Protein AF-A0A091ALB9-F1 (afdb_monomer_lite)

Radius of gyration: 15.82 Å; chains: 1; bounding box: 28×40×41 Å

Foldseek 3Di:
DDPPDPPPPPCDPQVDDFDEWDWDDDVPATAKIWGAHPYPPGDTRKMWGWDADPVRHTDDIDID

Sequence (64 aa):
MDDSGRINFLSGLVPHAHDYISLSYTGTNLTGVVYKTGGSGGTTVATLTLGYDGSDKLISVTKT

Structure (mmCIF, N/CA/C/O backbone):
data_AF-A0A091ALB9-F1
#
_entry.id   AF-A0A091ALB9-F1
#
loop_
_atom_site.group_PDB
_atom_site.id
_atom_site.type_symbol
_atom_site.label_atom_id
_atom_site.label_alt_id
_atom_site.label_comp_id
_atom_site.label_asym_id
_atom_site.label_entity_id
_atom_site.label_seq_id
_atom_site.pdbx_PDB_ins_code
_atom_site.Cartn_x
_atom_site.Cartn_y
_atom_site.Cartn_z
_atom_site.occupancy
_atom_site.B_iso_or_equiv
_atom_site.auth_seq_id
_atom_site.auth_comp_id
_atom_site.auth_asym_id
_atom_site.auth_atom_id
_atom_site.pdbx_PDB_model_num
ATOM 1 N N . MET A 1 1 ? 14.290 -33.856 24.024 1.00 52.66 1 MET A N 1
ATOM 2 C CA . MET A 1 1 ? 14.053 -32.414 23.835 1.00 52.66 1 MET A CA 1
ATOM 3 C C . MET A 1 1 ? 13.189 -32.313 22.601 1.00 52.66 1 MET A C 1
ATOM 5 O O . MET A 1 1 ? 13.700 -32.289 21.492 1.00 52.66 1 MET A O 1
ATOM 9 N N . ASP A 1 2 ? 11.894 -32.490 22.801 1.00 68.00 2 ASP A N 1
ATOM 10 C CA . ASP A 1 2 ? 10.878 -32.403 21.768 1.00 68.00 2 ASP A CA 1
ATOM 11 C C . ASP A 1 2 ? 10.542 -30.931 21.517 1.00 68.00 2 ASP A C 1
ATOM 13 O O . ASP A 1 2 ? 10.406 -30.122 22.436 1.00 68.00 2 ASP A O 1
ATOM 17 N N . ASP A 1 3 ? 10.464 -30.576 20.239 1.00 73.50 3 ASP A N 1
ATOM 18 C CA . ASP A 1 3 ? 9.947 -29.292 19.790 1.00 73.50 3 ASP A CA 1
ATOM 19 C C 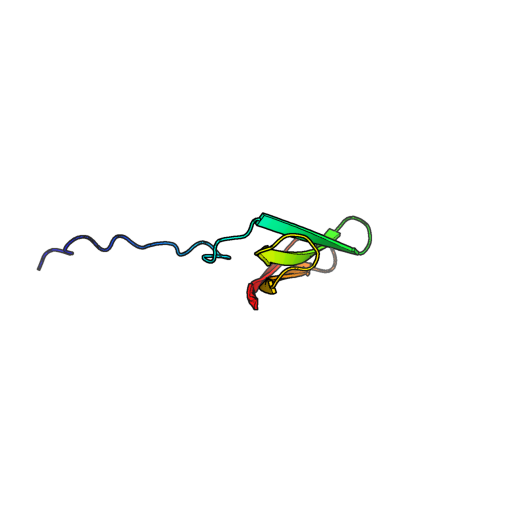. ASP A 1 3 ? 8.449 -29.259 20.108 1.00 73.50 3 ASP A C 1
ATOM 21 O O . ASP A 1 3 ? 7.606 -29.738 19.349 1.00 73.50 3 ASP A O 1
ATOM 25 N N . SER A 1 4 ? 8.129 -28.778 21.307 1.00 64.50 4 SER A N 1
ATOM 26 C CA . SER A 1 4 ? 6.765 -28.573 21.779 1.00 64.50 4 SER A CA 1
ATOM 27 C C . SER A 1 4 ? 6.097 -27.483 20.941 1.00 64.50 4 SER A C 1
ATOM 29 O O . SER A 1 4 ? 6.090 -26.313 21.311 1.00 64.50 4 SER A O 1
ATOM 31 N N . GLY A 1 5 ? 5.546 -27.880 19.793 1.00 59.50 5 GLY A N 1
ATOM 32 C CA . GLY A 1 5 ? 4.475 -27.177 19.100 1.00 59.50 5 GLY A CA 1
ATOM 33 C C . GLY A 1 5 ? 4.730 -25.695 18.851 1.00 59.50 5 GLY A C 1
ATOM 34 O O . GLY A 1 5 ? 3.899 -24.865 19.229 1.00 59.50 5 GLY A O 1
ATOM 35 N N . ARG A 1 6 ? 5.819 -25.339 18.158 1.00 65.56 6 ARG A N 1
ATOM 36 C CA . ARG A 1 6 ? 5.851 -24.038 17.486 1.00 65.56 6 ARG A CA 1
ATOM 37 C C . ARG A 1 6 ? 4.778 -24.022 16.404 1.00 65.56 6 ARG A C 1
ATOM 39 O O . ARG A 1 6 ? 5.015 -24.355 15.246 1.00 65.56 6 ARG A O 1
ATOM 46 N N . ILE A 1 7 ? 3.584 -23.571 16.780 1.00 60.31 7 ILE A N 1
ATOM 47 C CA . ILE A 1 7 ? 2.647 -22.989 15.833 1.00 60.31 7 ILE A CA 1
ATOM 48 C C . ILE A 1 7 ? 3.351 -21.728 15.344 1.00 60.31 7 ILE A C 1
ATOM 50 O O . ILE A 1 7 ? 3.293 -20.673 15.976 1.00 60.31 7 ILE A O 1
ATOM 54 N N . ASN A 1 8 ? 4.115 -21.852 14.260 1.00 52.25 8 ASN A N 1
ATOM 55 C CA . ASN A 1 8 ? 4.580 -20.694 13.527 1.00 52.25 8 ASN A CA 1
ATOM 56 C C . ASN A 1 8 ? 3.308 -20.032 12.997 1.00 52.25 8 ASN A C 1
ATOM 58 O O . ASN A 1 8 ? 2.816 -20.375 11.923 1.00 52.25 8 ASN A O 1
ATOM 62 N N . PHE A 1 9 ? 2.749 -19.096 13.765 1.00 54.62 9 PHE A N 1
ATOM 63 C CA . PHE A 1 9 ? 1.927 -18.058 13.184 1.00 54.62 9 PHE A CA 1
ATOM 64 C C . PHE A 1 9 ? 2.844 -17.394 12.163 1.00 54.62 9 PHE A C 1
ATOM 66 O O . PHE A 1 9 ? 3.661 -16.538 12.502 1.00 54.62 9 PHE A O 1
ATOM 73 N N . LEU A 1 10 ? 2.733 -17.803 10.899 1.00 53.28 10 LEU A N 1
ATOM 74 C CA . LEU A 1 10 ? 2.946 -16.891 9.793 1.00 53.28 10 LEU A CA 1
ATOM 75 C C . LEU A 1 10 ? 1.896 -15.809 10.017 1.00 53.28 10 LEU A C 1
ATOM 77 O O . LEU A 1 10 ? 0.791 -15.876 9.492 1.00 53.28 10 LEU A O 1
ATOM 81 N N . SER A 1 11 ? 2.213 -14.882 10.921 1.00 64.12 11 SER A N 1
ATOM 82 C CA . SER A 1 11 ? 1.565 -13.595 11.038 1.00 64.12 11 SER A CA 1
ATOM 83 C C . SER A 1 11 ? 1.559 -13.092 9.609 1.00 64.12 11 SER A C 1
ATOM 85 O O . SER A 1 11 ? 2.630 -12.850 9.041 1.00 64.12 11 SER A O 1
ATOM 87 N N . GLY A 1 12 ? 0.385 -13.150 8.971 1.00 73.94 12 GLY A N 1
ATOM 88 C CA . GLY A 1 12 ? 0.249 -12.809 7.564 1.00 73.94 12 GLY A CA 1
ATOM 89 C C . GLY A 1 12 ? 0.896 -11.453 7.342 1.00 73.94 12 GLY A C 1
ATOM 90 O O . GLY A 1 12 ? 1.008 -10.664 8.285 1.00 73.94 12 GLY A O 1
ATOM 91 N N . LEU A 1 13 ? 1.345 -11.176 6.115 1.00 83.06 13 LEU A N 1
ATOM 92 C CA . LEU A 1 13 ? 2.090 -9.948 5.841 1.00 83.06 13 LEU A CA 1
ATOM 93 C C . LEU A 1 13 ? 1.388 -8.737 6.472 1.00 83.06 13 LEU A C 1
ATOM 95 O O . LEU A 1 13 ? 2.055 -7.959 7.138 1.00 83.06 13 LEU A O 1
ATOM 99 N N . VAL A 1 14 ? 0.051 -8.689 6.439 1.00 88.06 14 VAL A N 1
ATOM 100 C CA . VAL A 1 14 ? -0.786 -7.770 7.225 1.00 88.06 14 VAL A CA 1
ATOM 101 C C . VAL A 1 14 ? -1.565 -8.532 8.313 1.00 88.06 14 VAL A C 1
ATOM 103 O O . VAL A 1 14 ? -2.589 -9.138 8.005 1.00 88.06 14 VAL A O 1
ATOM 106 N N . PRO A 1 15 ? -1.116 -8.516 9.583 1.00 80.00 15 PRO A N 1
ATOM 107 C CA . PRO A 1 15 ? -1.765 -9.282 10.651 1.00 80.00 15 PRO A CA 1
ATOM 108 C C . PRO A 1 15 ? -2.905 -8.538 11.355 1.00 80.00 15 PRO A C 1
ATOM 110 O O . PRO A 1 15 ? -3.657 -9.144 12.115 1.00 80.00 15 PRO A O 1
ATOM 113 N N . HIS A 1 16 ? -3.035 -7.230 11.128 1.00 86.06 16 HIS A N 1
ATOM 114 C CA . HIS A 1 16 ? -4.123 -6.434 11.684 1.00 86.06 16 HIS A CA 1
ATOM 115 C C . HIS A 1 16 ? -5.407 -6.632 10.871 1.00 86.06 16 HIS A C 1
ATOM 117 O O . HIS A 1 16 ? -5.378 -6.677 9.635 1.00 86.06 16 HIS A O 1
ATOM 123 N N . ALA A 1 17 ? -6.539 -6.717 11.577 1.00 91.31 17 ALA A N 1
ATOM 124 C CA . ALA A 1 17 ? -7.855 -6.682 10.951 1.00 91.31 17 ALA A CA 1
ATOM 125 C C . ALA A 1 17 ? -7.990 -5.419 10.089 1.00 91.31 17 ALA A C 1
ATOM 127 O O . ALA A 1 17 ? -7.453 -4.370 10.439 1.00 91.31 17 ALA A O 1
ATOM 128 N N . HIS A 1 18 ? -8.692 -5.535 8.969 1.00 94.62 18 HIS A N 1
ATOM 129 C CA . HIS A 1 18 ? -8.960 -4.450 8.035 1.00 94.62 18 HIS A CA 1
ATOM 130 C C . HIS A 1 18 ? -10.297 -4.711 7.342 1.00 94.62 18 HIS A C 1
ATOM 132 O O . HIS A 1 18 ? -10.695 -5.860 7.159 1.00 94.62 18 HIS A O 1
ATOM 138 N N . ASP A 1 19 ? -10.985 -3.642 6.967 1.00 97.19 19 ASP A N 1
ATOM 139 C CA . ASP A 1 19 ? -12.279 -3.669 6.276 1.00 97.19 19 ASP A CA 1
ATOM 140 C C . ASP A 1 19 ? -12.253 -2.882 4.956 1.00 97.19 19 ASP A C 1
ATOM 142 O O . ASP A 1 19 ? -13.247 -2.835 4.232 1.00 97.19 19 ASP A O 1
ATOM 146 N N . TYR A 1 20 ? -11.104 -2.291 4.616 1.00 98.06 20 TYR A N 1
ATOM 147 C CA . TYR A 1 20 ? -10.912 -1.532 3.391 1.00 98.06 20 TYR A CA 1
ATOM 148 C C . TYR A 1 20 ? -9.493 -1.688 2.837 1.00 98.06 20 TYR A C 1
ATOM 150 O O . TYR A 1 20 ? -8.514 -1.715 3.589 1.00 98.06 20 TYR A O 1
ATOM 158 N N . ILE A 1 21 ? -9.390 -1.758 1.506 1.00 98.19 21 ILE A N 1
ATOM 159 C CA . ILE A 1 21 ? -8.133 -1.888 0.765 1.00 98.19 21 ILE A CA 1
ATOM 160 C C . ILE A 1 21 ? -8.125 -0.860 -0.370 1.00 98.19 21 ILE A C 1
ATOM 162 O O . ILE A 1 21 ? -8.996 -0.878 -1.236 1.00 98.19 21 ILE A O 1
ATOM 166 N N . SER A 1 22 ? -7.124 0.020 -0.377 1.00 98.44 22 SER A N 1
ATOM 167 C CA . SER A 1 22 ? -6.856 0.953 -1.477 1.00 98.44 22 SER A CA 1
ATOM 168 C C . SER A 1 22 ? -5.702 0.442 -2.328 1.00 98.44 22 SER A C 1
ATOM 170 O O . SER A 1 22 ? -4.670 0.063 -1.775 1.00 98.44 22 SER A O 1
ATOM 172 N N . LEU A 1 23 ? -5.847 0.488 -3.652 1.00 98.62 23 LEU A N 1
ATOM 173 C CA . LEU A 1 23 ? -4.839 0.027 -4.607 1.00 98.62 23 LEU A CA 1
ATOM 174 C C . LEU A 1 23 ? -4.320 1.200 -5.441 1.00 98.62 23 LEU A C 1
ATOM 176 O O . LEU A 1 23 ? -5.110 2.008 -5.930 1.00 98.62 23 LEU A O 1
ATOM 180 N N . SER A 1 24 ? -3.005 1.265 -5.622 1.00 98.44 24 SER A N 1
ATOM 181 C CA . SER A 1 24 ? -2.328 2.257 -6.462 1.00 98.44 24 SER A CA 1
ATOM 182 C C . SER A 1 24 ? -1.518 1.555 -7.542 1.00 98.44 24 SER A C 1
ATOM 184 O O . SER A 1 24 ? -0.821 0.581 -7.256 1.00 98.44 24 SER A O 1
ATOM 186 N N . TYR A 1 25 ? -1.589 2.065 -8.770 1.00 98.25 25 TYR A N 1
ATOM 187 C CA . TYR A 1 25 ? -0.968 1.449 -9.939 1.00 98.25 25 TYR A CA 1
ATOM 188 C C . TYR A 1 25 ? -0.055 2.426 -10.673 1.00 98.25 25 TYR A C 1
ATOM 190 O O . TYR A 1 25 ? -0.358 3.615 -10.779 1.00 98.25 25 TYR A O 1
ATOM 198 N N . THR A 1 26 ? 1.019 1.890 -11.246 1.00 97.69 26 THR A N 1
ATOM 199 C CA . THR A 1 26 ? 1.829 2.566 -12.261 1.00 97.69 26 THR A CA 1
ATOM 200 C C . THR A 1 26 ? 1.730 1.754 -13.545 1.00 97.69 26 THR A C 1
ATOM 202 O O . THR A 1 26 ? 2.215 0.625 -13.608 1.00 97.69 26 THR A O 1
ATOM 205 N N . GLY A 1 27 ? 1.067 2.305 -14.564 1.00 96.50 27 GLY A N 1
ATOM 206 C CA . GLY A 1 27 ? 0.692 1.524 -15.743 1.00 96.50 27 GLY A CA 1
ATOM 207 C C . GLY A 1 27 ? -0.201 0.348 -15.340 1.00 96.50 27 GLY A C 1
ATOM 208 O O . GLY A 1 27 ? -1.239 0.547 -14.713 1.00 96.50 27 GLY A O 1
ATOM 209 N N . THR A 1 28 ? 0.217 -0.872 -15.673 1.00 96.81 28 THR A N 1
ATOM 210 C CA . THR A 1 28 ? -0.491 -2.112 -15.310 1.00 96.81 28 THR A CA 1
ATOM 211 C C . THR A 1 28 ? -0.029 -2.724 -13.988 1.00 96.81 28 THR A C 1
ATOM 213 O O . THR A 1 28 ? -0.675 -3.644 -13.488 1.00 96.81 28 THR A O 1
ATOM 216 N N . ASN A 1 29 ? 1.068 -2.236 -13.406 1.00 98.38 29 ASN A N 1
ATOM 217 C CA . ASN A 1 29 ? 1.654 -2.825 -12.205 1.00 98.38 29 ASN A CA 1
ATOM 218 C C . ASN A 1 29 ? 1.026 -2.223 -10.946 1.00 98.38 29 ASN A C 1
ATOM 220 O O . ASN A 1 29 ? 0.928 -1.001 -10.817 1.00 98.38 29 ASN A O 1
ATOM 224 N N . LEU A 1 30 ? 0.634 -3.079 -10.000 1.00 98.56 30 LEU A N 1
ATOM 225 C CA . LEU A 1 30 ? 0.197 -2.672 -8.665 1.00 98.56 30 LEU A CA 1
ATOM 226 C C . LEU A 1 30 ? 1.427 -2.263 -7.857 1.00 98.56 30 LEU A C 1
ATOM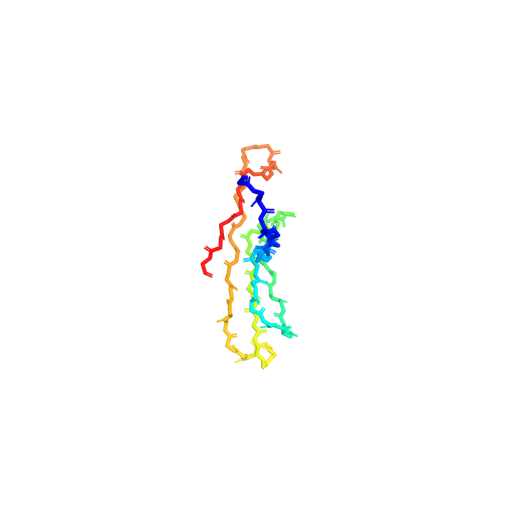 228 O O . LEU A 1 30 ? 2.252 -3.111 -7.554 1.00 98.56 30 LEU A O 1
ATOM 232 N N . THR A 1 31 ? 1.551 -0.995 -7.484 1.00 98.56 31 THR A N 1
ATOM 233 C CA . THR A 1 31 ? 2.747 -0.466 -6.804 1.00 98.56 31 THR A CA 1
ATOM 234 C C . THR A 1 31 ? 2.511 -0.147 -5.333 1.00 98.56 31 THR A C 1
ATOM 236 O O . THR A 1 31 ? 3.466 -0.102 -4.555 1.00 98.56 31 THR A O 1
ATOM 239 N N . GLY A 1 32 ? 1.250 0.022 -4.927 1.00 98.44 32 GLY A N 1
ATOM 240 C CA . GLY A 1 32 ? 0.887 0.327 -3.548 1.00 98.44 32 GLY A CA 1
ATOM 241 C C . GLY A 1 32 ? -0.415 -0.331 -3.111 1.00 98.44 32 GLY A C 1
ATOM 242 O O . GLY A 1 32 ? -1.387 -0.365 -3.866 1.00 98.44 32 GLY A O 1
ATOM 243 N N . VAL A 1 33 ? -0.444 -0.808 -1.867 1.00 98.56 33 VAL A N 1
ATOM 244 C CA . VAL A 1 33 ? -1.658 -1.296 -1.200 1.00 98.56 33 VAL A CA 1
ATOM 245 C C . VAL A 1 33 ? -1.761 -0.661 0.177 1.00 98.56 33 VAL A C 1
ATOM 247 O O . VAL A 1 33 ? -0.826 -0.763 0.962 1.00 98.56 33 VAL A O 1
ATOM 250 N N . VAL A 1 34 ? -2.893 -0.042 0.500 1.00 98.25 34 VAL A N 1
ATOM 251 C CA . VAL A 1 34 ? -3.152 0.528 1.830 1.00 98.25 34 VAL A CA 1
ATOM 252 C C . VAL A 1 34 ? -4.330 -0.198 2.462 1.00 98.25 34 VAL A C 1
ATOM 254 O O . VAL A 1 34 ? -5.440 -0.151 1.934 1.00 98.25 34 VAL A O 1
ATOM 257 N N . TYR A 1 35 ? -4.090 -0.839 3.601 1.00 97.69 35 TYR A N 1
ATOM 258 C CA . TYR A 1 35 ? -5.101 -1.521 4.402 1.00 97.69 35 TYR A CA 1
ATOM 259 C C . TYR A 1 35 ? -5.597 -0.593 5.502 1.00 97.69 35 TYR A C 1
ATOM 261 O O . TYR A 1 35 ? -4.784 0.036 6.186 1.00 97.69 35 TYR A O 1
ATOM 269 N N . LYS A 1 36 ? -6.916 -0.525 5.699 1.00 97.81 36 LYS A N 1
ATOM 270 C CA . LYS A 1 36 ? -7.544 0.330 6.712 1.00 97.81 36 LYS A CA 1
ATOM 271 C C . LYS A 1 36 ? -8.604 -0.390 7.543 1.00 97.81 36 LYS A C 1
ATOM 273 O O . LYS A 1 36 ? -9.178 -1.379 7.093 1.00 97.81 36 LYS A O 1
ATOM 278 N N . THR A 1 37 ? -8.868 0.149 8.731 1.00 97.81 37 THR A N 1
ATOM 279 C CA . THR A 1 37 ? -10.034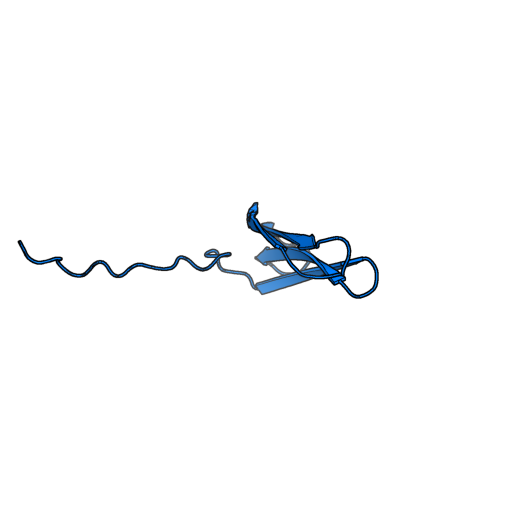 -0.151 9.578 1.00 97.81 37 THR A CA 1
ATOM 280 C C . THR A 1 37 ? -10.944 1.067 9.684 1.00 97.81 37 THR A C 1
ATOM 282 O O . THR A 1 37 ? -10.458 2.184 9.854 1.00 97.81 37 THR A O 1
ATOM 285 N N . GLY A 1 38 ? -12.263 0.874 9.628 1.00 97.56 38 GLY A N 1
ATOM 286 C CA . GLY A 1 38 ? -13.236 1.968 9.615 1.00 97.56 38 GLY A CA 1
ATOM 287 C C . GLY A 1 38 ? -13.526 2.508 8.209 1.00 97.56 38 GLY A C 1
ATOM 288 O O . GLY A 1 38 ? -13.912 3.668 8.058 1.00 97.56 38 GLY A O 1
ATOM 289 N N . GLY A 1 39 ? -13.330 1.691 7.170 1.00 97.50 39 GLY A N 1
ATOM 290 C CA . GLY A 1 39 ? -13.621 2.046 5.782 1.00 97.50 39 GLY A CA 1
ATOM 291 C C . GLY A 1 39 ? -12.584 2.976 5.137 1.00 97.50 39 GLY A C 1
ATOM 292 O O . GLY A 1 39 ? -11.459 3.143 5.608 1.00 97.50 39 GLY A O 1
ATOM 293 N N . SER A 1 40 ? -12.968 3.624 4.030 1.00 97.00 40 SER A N 1
ATOM 294 C CA . SER A 1 40 ? -12.054 4.444 3.210 1.00 97.00 40 SER A CA 1
ATOM 295 C C . SER A 1 40 ? -11.433 5.638 3.956 1.00 97.00 40 SER A C 1
ATOM 297 O O . SER A 1 40 ? -10.271 5.986 3.723 1.00 97.00 40 SER A O 1
ATOM 299 N N . GLY A 1 41 ? -12.189 6.259 4.869 1.00 97.12 41 GLY A N 1
ATOM 300 C CA . GLY A 1 41 ? -11.726 7.352 5.739 1.00 97.12 41 GLY A CA 1
ATOM 301 C C . GLY A 1 41 ? -11.065 6.882 7.039 1.00 97.12 41 GLY A C 1
ATOM 302 O O . GLY A 1 41 ? -10.706 7.712 7.868 1.00 97.12 41 GLY A O 1
ATOM 303 N N . GLY A 1 42 ? -10.939 5.568 7.219 1.00 97.00 42 GLY A N 1
ATOM 304 C CA . GLY A 1 42 ? -10.465 4.935 8.437 1.00 97.00 42 GLY A CA 1
ATOM 305 C C . GLY A 1 42 ? -8.949 4.977 8.646 1.00 97.00 42 GLY A C 1
ATOM 306 O O . GLY A 1 42 ? -8.192 5.573 7.871 1.00 97.00 42 GLY A O 1
ATOM 307 N N . THR A 1 43 ? -8.500 4.310 9.707 1.00 97.50 43 THR A N 1
ATOM 308 C CA . THR A 1 43 ? -7.097 4.253 10.128 1.00 97.50 43 THR A CA 1
ATOM 309 C C . THR A 1 43 ? -6.315 3.271 9.268 1.00 97.50 43 THR A C 1
ATOM 311 O O . THR A 1 43 ? -6.712 2.118 9.131 1.00 97.50 43 THR A O 1
ATOM 314 N N . THR A 1 44 ? -5.173 3.697 8.725 1.00 97.69 44 THR A N 1
ATOM 315 C CA . THR A 1 44 ? -4.238 2.792 8.046 1.00 97.69 44 THR A CA 1
ATOM 316 C C . THR A 1 44 ? -3.602 1.832 9.046 1.00 97.69 44 THR A C 1
ATOM 318 O O . THR A 1 44 ? -3.015 2.268 10.032 1.00 97.69 44 THR A O 1
ATOM 321 N N . VAL A 1 45 ? -3.688 0.532 8.764 1.00 96.62 45 VAL A N 1
ATOM 322 C CA . VAL A 1 45 ? -3.104 -0.540 9.589 1.00 96.62 45 VAL A CA 1
ATOM 323 C C . VAL A 1 45 ? -1.913 -1.233 8.929 1.00 96.62 45 VAL A C 1
ATOM 325 O O . VAL A 1 45 ? -1.152 -1.916 9.608 1.00 96.62 45 VAL A O 1
ATOM 328 N N . ALA A 1 46 ? -1.751 -1.072 7.614 1.00 96.56 46 ALA A N 1
ATOM 329 C CA . ALA A 1 46 ? -0.548 -1.452 6.886 1.00 96.56 46 ALA A CA 1
ATOM 330 C C . ALA A 1 46 ? -0.506 -0.752 5.528 1.00 96.56 46 ALA A C 1
ATOM 332 O O . ALA A 1 46 ? -1.542 -0.557 4.887 1.00 96.56 46 ALA A O 1
ATOM 333 N N . THR A 1 47 ? 0.700 -0.456 5.057 1.00 96.94 47 THR A N 1
ATOM 334 C CA . THR A 1 47 ? 0.960 -0.125 3.655 1.00 96.94 47 THR A CA 1
ATOM 335 C C . THR A 1 47 ? 1.928 -1.143 3.071 1.00 96.94 47 THR A C 1
ATOM 337 O O . THR A 1 47 ? 2.924 -1.483 3.703 1.00 96.94 47 THR A O 1
ATOM 340 N N . LEU A 1 48 ? 1.634 -1.645 1.872 1.00 97.50 48 LEU A N 1
ATOM 341 C CA . LEU A 1 48 ? 2.553 -2.452 1.082 1.00 97.50 48 LEU A CA 1
ATOM 342 C C . LEU A 1 48 ? 3.065 -1.634 -0.095 1.00 97.50 48 LEU A C 1
ATOM 344 O O . LEU A 1 48 ? 2.269 -1.073 -0.848 1.00 97.50 48 LEU A O 1
ATOM 348 N N . THR A 1 49 ? 4.377 -1.650 -0.284 1.00 98.25 49 THR A N 1
ATOM 349 C CA . THR A 1 49 ? 5.051 -1.135 -1.476 1.00 98.25 49 THR A CA 1
ATOM 350 C C . THR A 1 49 ? 5.564 -2.314 -2.288 1.00 98.25 49 THR A C 1
ATOM 352 O O . THR A 1 49 ? 6.304 -3.150 -1.762 1.00 98.25 49 THR A O 1
ATOM 355 N N . LEU A 1 50 ? 5.165 -2.387 -3.557 1.00 98.38 50 LEU A N 1
ATOM 356 C CA . LEU A 1 50 ? 5.534 -3.462 -4.473 1.00 98.38 50 LEU A CA 1
ATOM 357 C C . LEU A 1 50 ? 6.587 -2.947 -5.457 1.00 98.38 50 LEU A C 1
ATOM 359 O O . LEU A 1 50 ? 6.340 -2.000 -6.206 1.00 98.38 50 LEU A O 1
ATOM 363 N N . GLY A 1 51 ? 7.772 -3.555 -5.427 1.00 98.06 51 GLY A N 1
ATOM 364 C CA . GLY A 1 51 ? 8.895 -3.209 -6.291 1.00 98.06 51 GLY A CA 1
ATOM 365 C C . GLY A 1 51 ? 9.045 -4.194 -7.444 1.00 98.06 51 GLY A C 1
ATOM 366 O O . GLY A 1 51 ? 8.976 -5.409 -7.247 1.00 98.06 51 GLY A O 1
ATOM 367 N N . TYR A 1 52 ? 9.290 -3.659 -8.636 1.00 98.50 52 TYR A N 1
ATOM 368 C CA . TYR A 1 52 ? 9.454 -4.420 -9.871 1.00 98.50 52 TYR A CA 1
ATOM 369 C C . TYR A 1 52 ? 10.842 -4.188 -10.470 1.00 98.50 52 TYR A C 1
ATOM 371 O O . TYR A 1 52 ? 11.456 -3.144 -10.240 1.00 98.50 52 TYR A O 1
ATOM 379 N N . ASP A 1 53 ? 11.340 -5.164 -11.224 1.00 97.88 53 ASP A N 1
ATOM 380 C CA . ASP A 1 53 ? 12.528 -4.992 -12.058 1.00 97.88 53 ASP A CA 1
ATOM 381 C C . ASP A 1 53 ? 12.206 -4.266 -13.381 1.00 97.88 53 ASP A C 1
ATOM 383 O O . ASP A 1 53 ? 11.070 -3.873 -13.648 1.00 97.88 53 ASP A O 1
ATOM 387 N N . GLY A 1 54 ? 13.219 -4.084 -14.235 1.00 96.88 54 GLY A N 1
ATOM 388 C CA . GLY A 1 54 ? 13.062 -3.434 -15.543 1.00 96.88 54 GLY A CA 1
ATOM 389 C C . GLY A 1 54 ? 12.301 -4.256 -16.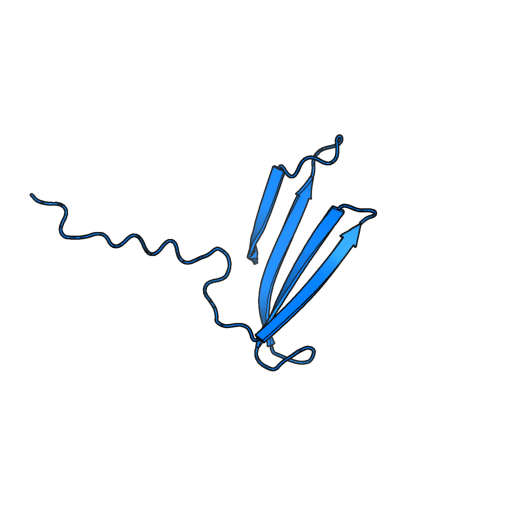595 1.00 96.88 54 GLY A C 1
ATOM 390 O O . GLY A 1 54 ? 12.242 -3.843 -17.748 1.00 96.88 54 GLY A O 1
ATOM 391 N N . SER A 1 55 ? 11.776 -5.431 -16.243 1.00 97.50 55 SER A N 1
ATOM 392 C CA . SER A 1 55 ? 10.975 -6.316 -17.100 1.00 97.50 55 SER A CA 1
ATOM 3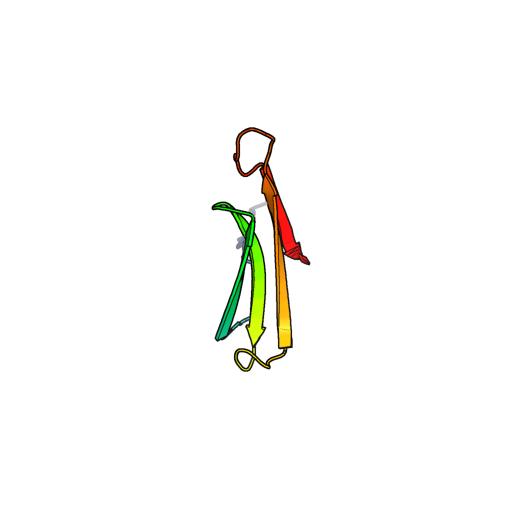93 C C . SER A 1 55 ? 9.593 -6.598 -16.499 1.00 97.50 55 SER A C 1
ATOM 395 O O . SER A 1 55 ? 8.987 -7.623 -16.814 1.00 97.50 55 SER A O 1
ATOM 397 N N . ASP A 1 56 ? 9.116 -5.715 -15.617 1.00 97.19 56 ASP A N 1
ATOM 398 C CA . ASP A 1 56 ? 7.819 -5.808 -14.941 1.00 97.19 56 ASP A CA 1
ATOM 399 C C . ASP A 1 56 ? 7.645 -7.070 -14.079 1.00 97.19 56 ASP A C 1
ATOM 401 O O . ASP A 1 56 ? 6.524 -7.502 -13.792 1.00 97.19 56 ASP A O 1
ATOM 405 N N . LYS A 1 57 ? 8.743 -7.664 -13.594 1.00 98.00 57 LYS A N 1
ATOM 406 C CA . LYS A 1 57 ? 8.674 -8.775 -12.638 1.00 98.00 57 LYS A CA 1
ATOM 407 C C . LYS A 1 57 ? 8.700 -8.248 -11.217 1.00 98.00 57 LYS A C 1
ATOM 409 O O . LYS A 1 57 ? 9.572 -7.463 -10.856 1.00 98.00 57 LYS A O 1
ATOM 414 N N . LEU A 1 58 ? 7.762 -8.715 -10.395 1.00 97.94 58 LEU A N 1
ATOM 415 C CA . LEU A 1 58 ? 7.728 -8.387 -8.974 1.00 97.94 58 LEU A CA 1
ATOM 416 C C . LEU A 1 58 ? 8.960 -8.986 -8.281 1.00 97.94 58 LEU A C 1
ATOM 418 O O . LEU A 1 58 ? 9.152 -10.202 -8.304 1.00 97.94 58 LEU A O 1
ATOM 422 N N . ILE A 1 59 ? 9.765 -8.138 -7.645 1.00 98.31 59 ILE A N 1
ATOM 423 C CA . ILE A 1 59 ? 10.993 -8.537 -6.938 1.00 98.31 59 ILE A CA 1
ATOM 424 C C . ILE A 1 59 ? 10.946 -8.239 -5.440 1.00 98.31 59 ILE A C 1
ATOM 426 O O . ILE A 1 59 ? 11.726 -8.814 -4.682 1.00 98.31 59 ILE A O 1
ATOM 430 N N . SER A 1 60 ? 10.051 -7.358 -4.987 1.00 97.31 60 SER A N 1
ATOM 431 C CA . SER A 1 60 ? 9.917 -7.049 -3.565 1.00 97.31 60 SER A CA 1
ATOM 432 C C . SER A 1 60 ? 8.497 -6.665 -3.173 1.00 97.31 60 SER A C 1
ATOM 434 O O . SER A 1 60 ? 7.748 -6.063 -3.942 1.00 97.31 60 SER A O 1
ATOM 436 N N . VAL A 1 61 ? 8.147 -7.002 -1.933 1.00 97.38 61 VAL A N 1
ATOM 437 C CA . VAL A 1 61 ? 6.956 -6.501 -1.250 1.00 97.38 61 VAL A CA 1
ATOM 438 C C . VAL A 1 61 ? 7.386 -6.073 0.144 1.00 97.38 61 VAL A C 1
ATOM 440 O O . VAL A 1 61 ? 7.778 -6.905 0.963 1.00 97.38 61 VAL A O 1
ATOM 443 N N . THR A 1 62 ? 7.318 -4.775 0.410 1.00 95.88 62 THR A N 1
ATOM 444 C CA . THR A 1 62 ? 7.724 -4.195 1.692 1.00 95.88 62 THR A CA 1
ATOM 445 C C . THR A 1 62 ? 6.496 -3.714 2.438 1.00 95.88 62 THR A C 1
ATOM 447 O O . THR A 1 62 ? 5.722 -2.935 1.890 1.00 95.88 62 THR A O 1
ATOM 450 N N . LYS A 1 63 ? 6.333 -4.151 3.690 1.00 94.38 63 LYS A N 1
ATOM 451 C CA . LYS A 1 63 ? 5.313 -3.616 4.594 1.00 94.38 63 LYS A CA 1
ATOM 452 C C . LYS A 1 63 ? 5.878 -2.492 5.458 1.00 94.38 63 LYS A C 1
ATOM 454 O O . LYS A 1 63 ? 6.952 -2.660 6.034 1.0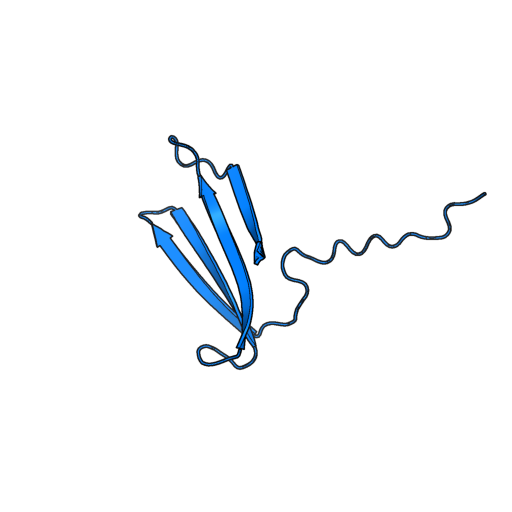0 94.38 63 LYS A O 1
ATOM 459 N N . THR A 1 64 ? 5.086 -1.439 5.632 1.00 90.94 64 THR A N 1
ATOM 460 C CA . THR A 1 64 ? 5.214 -0.432 6.696 1.00 90.94 64 THR A CA 1
ATOM 461 C C . THR A 1 64 ? 3.944 -0.356 7.525 1.00 90.94 64 THR A C 1
ATOM 463 O O . THR A 1 64 ? 2.851 -0.398 6.906 1.00 90.94 64 THR A O 1
#

pLDDT: mean 89.83, std 14.25, range [52.25, 98.62]

Secondary structure (DSSP, 8-state):
------------SS-S--SEEEEEEETTEEEEEEEEESSTTSEEEEEEEEEE-TTS-EEEEEE-